Protein AF-A0A3C2BC79-F1 (afdb_monomer)

Structure (mmCIF, N/CA/C/O backbone):
data_AF-A0A3C2BC79-F1
#
_entry.id   AF-A0A3C2BC79-F1
#
loop_
_atom_site.group_PDB
_atom_site.id
_atom_site.type_symbol
_atom_site.label_atom_id
_atom_site.label_alt_id
_atom_site.label_comp_id
_atom_site.label_asym_id
_atom_site.label_entity_id
_atom_site.label_seq_id
_atom_site.pdbx_PDB_ins_code
_atom_site.Cartn_x
_atom_site.Cartn_y
_atom_site.Cartn_z
_atom_site.occupancy
_atom_site.B_iso_or_equiv
_atom_site.auth_seq_id
_atom_site.auth_comp_id
_atom_site.auth_asym_id
_atom_site.auth_atom_id
_atom_site.pdbx_PDB_model_num
ATOM 1 N N . MET A 1 1 ? 6.119 11.128 19.870 1.00 51.50 1 MET A N 1
ATOM 2 C CA . MET A 1 1 ? 4.724 11.458 20.232 1.00 51.50 1 MET A CA 1
ATOM 3 C C . MET A 1 1 ? 4.115 10.117 20.598 1.00 51.50 1 MET A C 1
ATOM 5 O O . MET A 1 1 ? 4.330 9.206 19.825 1.00 51.50 1 MET A O 1
ATOM 9 N N . ASN A 1 2 ? 3.535 9.921 21.784 1.00 56.03 2 ASN A N 1
ATOM 10 C CA . ASN A 1 2 ? 3.109 8.573 22.186 1.00 56.03 2 ASN A CA 1
ATOM 11 C C . ASN A 1 2 ? 1.726 8.294 21.579 1.00 56.03 2 ASN A C 1
ATOM 13 O O . ASN A 1 2 ? 0.712 8.685 22.161 1.00 56.03 2 ASN A O 1
ATOM 17 N N . TYR A 1 3 ? 1.692 7.731 20.373 1.00 71.94 3 TYR A N 1
ATOM 18 C CA . TYR A 1 3 ? 0.446 7.461 19.662 1.00 71.94 3 TYR A CA 1
ATOM 19 C C . TYR A 1 3 ? -0.291 6.282 20.315 1.00 71.94 3 TYR A C 1
ATOM 21 O O . TYR A 1 3 ? 0.260 5.195 20.486 1.00 71.94 3 TYR A O 1
ATOM 29 N N . ASN A 1 4 ? -1.554 6.485 20.694 1.00 88.88 4 ASN A N 1
ATOM 30 C CA . ASN A 1 4 ? -2.431 5.412 21.159 1.00 88.88 4 ASN A CA 1
ATOM 31 C C . ASN A 1 4 ? -3.382 5.030 20.024 1.00 88.88 4 ASN A C 1
ATOM 33 O O . ASN A 1 4 ? -4.198 5.847 19.612 1.00 88.88 4 ASN A O 1
ATOM 37 N N . ILE A 1 5 ? -3.317 3.776 19.573 1.00 93.69 5 ILE A N 1
ATOM 38 C CA . ILE A 1 5 ? -4.159 3.270 18.484 1.00 93.69 5 ILE A CA 1
ATOM 39 C C . ILE A 1 5 ? -5.660 3.446 18.741 1.00 93.69 5 ILE A C 1
ATOM 41 O O . ILE A 1 5 ? -6.402 3.732 17.811 1.00 93.69 5 ILE A O 1
ATOM 45 N N . GLU A 1 6 ? -6.123 3.329 19.992 1.00 93.00 6 GLU A N 1
ATOM 46 C CA . GLU A 1 6 ? -7.531 3.563 20.339 1.00 93.00 6 GLU A CA 1
ATOM 47 C C . GLU A 1 6 ? -7.911 5.038 20.123 1.00 93.00 6 GLU A C 1
ATOM 49 O O . GLU A 1 6 ? -8.991 5.323 19.617 1.00 93.00 6 GLU A O 1
ATOM 54 N N . THR A 1 7 ? -7.011 5.972 20.449 1.00 93.25 7 THR A N 1
ATOM 55 C CA . THR A 1 7 ? -7.210 7.409 20.208 1.00 93.25 7 THR A CA 1
ATOM 56 C C . THR A 1 7 ? -7.198 7.739 18.720 1.00 93.25 7 THR A C 1
ATOM 58 O O . THR A 1 7 ? -8.050 8.504 18.284 1.00 93.25 7 THR A O 1
ATOM 61 N N . ILE A 1 8 ? -6.300 7.132 17.942 1.00 95.12 8 ILE A N 1
ATOM 62 C CA . ILE A 1 8 ? -6.240 7.354 16.490 1.00 95.12 8 ILE A CA 1
ATOM 63 C C . ILE A 1 8 ? -7.537 6.868 15.829 1.00 95.12 8 ILE A C 1
ATOM 65 O O . ILE A 1 8 ? -8.127 7.577 15.024 1.00 95.12 8 ILE A O 1
ATOM 69 N N . TYR A 1 9 ? -8.056 5.701 16.226 1.00 96.25 9 TYR A N 1
ATOM 70 C CA . TYR A 1 9 ? -9.352 5.243 15.720 1.00 96.25 9 TYR A CA 1
ATOM 71 C C . TYR A 1 9 ? -10.516 6.145 16.135 1.00 96.25 9 TYR A C 1
ATOM 73 O O . TYR A 1 9 ? -11.456 6.274 15.364 1.00 96.25 9 TYR A O 1
ATOM 81 N N . LEU A 1 10 ? -10.481 6.761 17.322 1.00 94.62 10 LEU A N 1
ATOM 82 C CA . LEU A 1 10 ? -11.491 7.755 17.701 1.00 94.62 10 LEU A CA 1
ATOM 83 C C . LEU A 1 10 ? -11.405 9.018 16.836 1.00 94.62 10 LEU A C 1
ATOM 85 O O . LEU A 1 10 ? -12.444 9.606 16.559 1.00 94.62 10 LEU A O 1
ATOM 89 N N . HIS A 1 11 ? -10.198 9.421 16.423 1.00 94.56 11 HIS A N 1
ATOM 90 C CA . HIS A 1 11 ? -10.005 10.525 15.484 1.00 94.56 11 HIS A CA 1
ATOM 91 C C . HIS A 1 11 ? -10.570 10.158 14.106 1.00 94.56 11 HIS A C 1
ATOM 93 O O . HIS A 1 11 ? -11.414 10.888 13.595 1.00 94.56 11 HIS A O 1
ATOM 99 N N . LEU A 1 12 ? -10.223 8.976 13.583 1.00 95.44 12 LEU A N 1
ATOM 100 C CA . LEU A 1 12 ? -10.783 8.449 12.335 1.00 95.44 12 LEU A CA 1
ATOM 101 C C . LEU A 1 12 ? -12.320 8.389 12.366 1.00 95.44 12 LEU A C 1
ATOM 103 O O . LEU A 1 12 ? -12.971 8.822 11.430 1.00 95.44 12 LEU A O 1
ATOM 107 N N . ASP A 1 13 ? -12.909 7.900 13.462 1.00 94.56 13 ASP A N 1
ATOM 108 C CA . ASP A 1 13 ? -14.367 7.802 13.622 1.00 94.56 13 ASP A CA 1
ATOM 109 C C . ASP A 1 13 ? -15.052 9.195 13.746 1.00 94.56 13 ASP A C 1
ATOM 111 O O . ASP A 1 13 ? -16.283 9.270 13.771 1.00 94.56 13 ASP A O 1
ATOM 115 N N . SER A 1 14 ? -14.285 10.288 13.883 1.00 93.56 14 SER A N 1
ATOM 116 C CA . SER A 1 14 ? -14.788 11.659 14.088 1.00 93.56 14 SER A CA 1
ATOM 117 C C . SER A 1 14 ? -14.693 12.578 12.871 1.00 93.56 14 SER A C 1
ATOM 119 O O . SER A 1 14 ? -15.248 13.677 12.921 1.00 93.56 14 SER A O 1
ATOM 121 N N . ILE A 1 15 ? -14.005 12.134 11.823 1.00 92.06 15 ILE A N 1
ATOM 122 C CA . ILE A 1 15 ? -13.804 12.876 10.579 1.00 92.06 15 ILE A CA 1
ATOM 123 C C . ILE A 1 15 ? -14.667 12.293 9.458 1.00 92.06 15 ILE A C 1
ATOM 125 O O . ILE A 1 15 ? -15.119 11.146 9.534 1.00 92.06 15 ILE A O 1
ATOM 129 N N . GLU A 1 16 ? -14.906 13.080 8.416 1.00 89.00 16 GLU A N 1
ATOM 130 C CA . GLU A 1 16 ? -15.486 12.558 7.177 1.00 89.00 16 GLU A CA 1
ATOM 131 C C . GLU A 1 16 ? -14.403 11.855 6.333 1.00 89.00 16 GLU A C 1
ATOM 133 O O . GLU A 1 16 ? -13.207 12.095 6.480 1.00 89.00 16 GLU A O 1
ATOM 138 N N . SER A 1 17 ? -14.806 10.956 5.430 1.00 83.56 17 SER A N 1
ATOM 139 C CA . SER A 1 17 ? -13.861 10.132 4.646 1.00 83.56 17 SER A CA 1
ATOM 140 C C . SER A 1 17 ? -12.925 10.964 3.748 1.00 83.56 17 SER A C 1
ATOM 142 O O . SER A 1 17 ? -11.800 10.556 3.469 1.00 83.56 17 SER A O 1
ATOM 144 N N . ASP A 1 18 ? -13.348 12.150 3.300 1.00 87.94 18 ASP A N 1
ATOM 145 C CA . ASP A 1 18 ? -12.509 13.075 2.526 1.00 87.94 18 ASP A CA 1
ATOM 146 C C . ASP A 1 18 ? -11.448 13.806 3.367 1.00 87.94 18 ASP A C 1
ATOM 148 O O . ASP A 1 18 ? -10.491 14.336 2.805 1.00 87.94 18 ASP A O 1
ATOM 152 N N . GLU A 1 19 ? -11.565 13.768 4.694 1.00 90.12 19 GLU A N 1
ATOM 153 C CA . GLU A 1 19 ? -10.589 14.295 5.656 1.00 90.12 19 GLU A CA 1
ATOM 154 C C . GLU A 1 19 ? -9.578 13.216 6.102 1.00 90.12 19 GLU A C 1
ATOM 156 O O . GLU A 1 19 ? -8.692 13.483 6.912 1.00 90.12 19 GLU A O 1
ATOM 161 N N . PHE A 1 20 ? -9.654 11.992 5.556 1.00 92.75 20 PHE A N 1
ATOM 162 C CA . PHE A 1 20 ? -8.751 10.880 5.893 1.00 92.75 20 PHE A CA 1
ATOM 163 C C . PHE A 1 20 ? -7.243 11.216 5.850 1.00 92.75 20 PHE A C 1
ATOM 165 O O . PHE A 1 20 ? -6.534 10.772 6.761 1.00 92.75 20 PHE A O 1
ATOM 172 N N . PRO A 1 21 ? -6.736 12.023 4.890 1.00 89.62 21 PRO A N 1
ATOM 173 C CA . PRO A 1 21 ? -5.326 12.430 4.867 1.00 89.62 21 PRO A CA 1
ATOM 174 C C . PRO A 1 21 ? -4.855 13.230 6.096 1.00 89.62 21 PRO A C 1
ATOM 176 O O . PRO A 1 21 ? -3.671 13.520 6.242 1.00 89.62 21 PRO A O 1
ATOM 179 N N . GLU A 1 22 ? -5.762 13.651 6.985 1.00 85.12 22 GLU A N 1
ATOM 180 C CA . GLU A 1 22 ? -5.395 14.269 8.264 1.00 85.12 22 GLU A CA 1
ATOM 181 C C . GLU A 1 22 ? -5.009 13.229 9.333 1.00 85.12 22 GLU A C 1
ATOM 183 O O . GLU A 1 22 ? -4.317 13.560 10.299 1.00 85.12 22 GLU A O 1
ATOM 188 N N . VAL A 1 23 ? -5.432 11.969 9.164 1.00 92.38 23 VAL A N 1
ATOM 189 C CA . VAL A 1 23 ? -5.317 10.890 10.165 1.00 92.38 23 VAL A CA 1
ATOM 190 C C . VAL A 1 23 ? -4.402 9.753 9.702 1.00 92.38 23 VAL A C 1
ATOM 192 O O . VAL A 1 23 ? -3.826 9.046 10.537 1.00 92.38 23 VAL A O 1
ATOM 195 N N . ASP A 1 24 ? -4.217 9.570 8.395 1.00 92.69 24 ASP A N 1
ATOM 196 C CA . ASP A 1 24 ? -3.342 8.540 7.820 1.00 92.69 24 ASP A CA 1
ATOM 197 C C . ASP A 1 24 ? -1.913 8.568 8.401 1.00 92.69 24 ASP A C 1
ATOM 199 O O . ASP A 1 24 ? -1.365 7.532 8.797 1.00 92.69 24 ASP A O 1
ATOM 203 N N . TYR A 1 25 ? -1.355 9.762 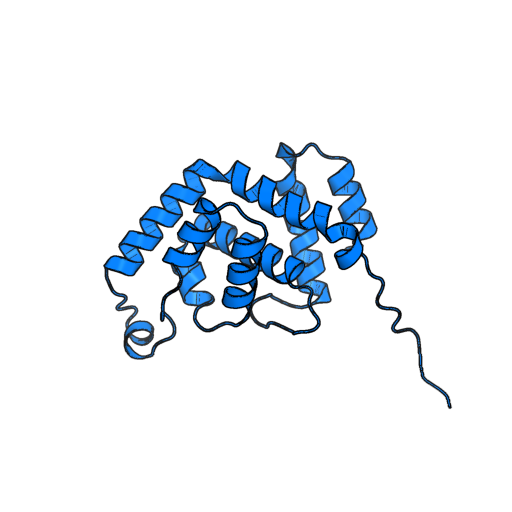8.601 1.00 91.62 25 TYR A N 1
ATOM 204 C CA . TYR A 1 25 ? -0.032 9.993 9.158 1.00 91.62 25 TYR A CA 1
ATOM 205 C C . TYR A 1 25 ? 0.065 9.556 10.621 1.00 91.62 25 TYR A C 1
ATOM 207 O O . TYR A 1 25 ? 1.127 9.103 11.065 1.00 91.62 25 TYR A O 1
ATOM 215 N N . GLU A 1 26 ? -1.021 9.654 11.392 1.00 94.81 26 GLU A N 1
ATOM 216 C CA . GLU A 1 26 ? -1.055 9.156 12.769 1.00 94.81 26 GLU A CA 1
ATOM 217 C C . GLU A 1 26 ? -0.961 7.627 12.795 1.00 94.81 26 GLU A C 1
ATOM 219 O O . GLU A 1 26 ? -0.188 7.069 13.582 1.00 94.81 26 GLU A O 1
ATOM 224 N N . PHE A 1 27 ? -1.685 6.944 11.900 1.00 96.25 27 PHE A N 1
ATOM 225 C CA . PHE A 1 27 ? -1.575 5.494 11.732 1.00 96.25 27 PHE A CA 1
ATOM 226 C C . PHE A 1 27 ? -0.184 5.086 11.258 1.00 96.25 27 PHE A C 1
ATOM 228 O O . PHE A 1 27 ? 0.432 4.211 11.872 1.00 96.25 27 PHE A O 1
ATOM 235 N N . TYR A 1 28 ? 0.339 5.737 10.218 1.00 95.25 28 TYR A N 1
ATOM 236 C CA . TYR A 1 28 ? 1.676 5.462 9.697 1.00 95.25 28 TYR A CA 1
ATOM 237 C C . TYR A 1 28 ? 2.742 5.645 10.783 1.00 95.25 28 TYR A C 1
ATOM 239 O O . TYR A 1 28 ? 3.605 4.781 10.970 1.00 95.25 28 TYR A O 1
ATOM 247 N N . SER A 1 29 ? 2.656 6.734 11.552 1.00 93.56 29 SER A N 1
ATOM 248 C CA . SER A 1 29 ? 3.568 7.010 12.665 1.00 93.56 29 SER A CA 1
ATOM 249 C C . SER A 1 29 ? 3.471 5.945 13.756 1.00 93.56 29 SER A C 1
ATOM 251 O O . SER A 1 29 ? 4.498 5.449 14.218 1.00 93.56 29 SER A O 1
ATOM 253 N N . TYR A 1 30 ? 2.252 5.560 14.146 1.00 94.69 30 TYR A N 1
ATOM 254 C CA . TYR A 1 30 ? 2.030 4.512 15.142 1.00 94.69 30 TYR A CA 1
ATOM 255 C C . TYR A 1 30 ? 2.599 3.162 14.692 1.00 94.69 30 TYR A C 1
ATOM 257 O O . TYR A 1 30 ? 3.279 2.488 15.468 1.00 94.69 30 TYR A O 1
ATOM 265 N N . PHE A 1 31 ? 2.348 2.755 13.446 1.00 94.81 31 PHE A N 1
ATOM 266 C CA . PHE A 1 31 ? 2.867 1.494 12.916 1.00 94.81 31 PHE A CA 1
ATOM 267 C C . PHE A 1 31 ? 4.386 1.512 12.793 1.00 94.81 31 PHE A C 1
ATOM 269 O O . PHE A 1 31 ? 5.025 0.552 13.218 1.00 94.81 31 PHE A O 1
ATOM 276 N N . SER A 1 32 ? 4.962 2.616 12.320 1.00 93.00 32 SER A N 1
ATOM 277 C CA . SER A 1 32 ? 6.414 2.786 12.225 1.00 93.00 32 SER A CA 1
ATOM 278 C C . SER A 1 32 ? 7.094 2.731 13.593 1.00 93.00 32 SER A C 1
ATOM 280 O O . SER A 1 32 ? 8.141 2.105 13.736 1.00 93.00 32 SER A O 1
ATOM 282 N N . GLU A 1 33 ? 6.504 3.341 14.625 1.00 92.12 33 GLU A N 1
ATOM 283 C CA . GLU A 1 33 ? 7.030 3.280 15.995 1.00 92.12 33 GLU A CA 1
ATOM 284 C C . GLU A 1 33 ? 6.918 1.869 16.589 1.00 92.12 33 GLU A C 1
ATOM 286 O O . GLU A 1 33 ? 7.830 1.405 17.275 1.00 92.12 33 GLU A O 1
ATOM 291 N N . LYS A 1 34 ? 5.812 1.170 16.317 1.00 91.25 34 LYS A N 1
ATOM 292 C CA . LYS A 1 34 ? 5.528 -0.144 16.903 1.00 91.25 34 LYS A CA 1
ATOM 293 C C . LYS A 1 34 ? 6.260 -1.298 16.220 1.00 91.25 34 LYS A C 1
ATOM 295 O O . LYS A 1 34 ? 6.665 -2.236 16.903 1.00 91.25 34 LYS A O 1
ATOM 300 N N . TYR A 1 35 ? 6.372 -1.255 14.897 1.00 91.56 35 TYR A N 1
ATOM 301 C CA . TYR A 1 35 ? 6.838 -2.370 14.070 1.00 91.56 35 TYR A CA 1
ATOM 302 C C . TYR A 1 35 ? 8.086 -2.034 13.243 1.00 91.56 35 TYR A C 1
ATOM 304 O O . TYR A 1 35 ? 8.669 -2.928 12.639 1.00 91.56 35 TYR A O 1
ATOM 312 N N . GLY A 1 36 ? 8.525 -0.772 13.231 1.00 91.50 36 GLY A N 1
ATOM 313 C CA . GLY A 1 36 ? 9.562 -0.295 12.318 1.00 91.50 36 GLY A CA 1
ATOM 314 C C . GLY A 1 36 ? 9.021 0.007 10.917 1.00 91.50 36 GLY A C 1
ATOM 315 O O . GLY A 1 36 ? 7.835 -0.153 10.635 1.00 91.50 36 GLY A O 1
ATOM 316 N N . TYR A 1 37 ? 9.904 0.469 10.029 1.00 90.00 37 TYR A N 1
ATOM 317 C CA . TYR A 1 37 ? 9.552 0.753 8.635 1.00 90.00 37 TYR A CA 1
ATOM 318 C C . TYR A 1 37 ? 9.283 -0.532 7.846 1.00 90.00 37 TYR A C 1
ATOM 320 O O . TYR A 1 37 ? 10.008 -1.519 7.995 1.00 90.00 37 TYR A O 1
ATOM 328 N N . ALA A 1 38 ? 8.294 -0.490 6.949 1.00 87.56 38 ALA A N 1
ATOM 329 C CA . ALA A 1 38 ? 7.812 -1.658 6.210 1.00 87.56 38 ALA A CA 1
ATOM 330 C C . ALA A 1 38 ? 8.889 -2.337 5.349 1.00 87.56 38 ALA A C 1
ATOM 332 O O . ALA A 1 38 ? 8.836 -3.544 5.125 1.00 87.56 38 ALA A O 1
ATOM 333 N N . GLU A 1 39 ? 9.908 -1.600 4.910 1.00 85.19 39 GLU A N 1
ATOM 334 C CA . GLU A 1 39 ? 11.063 -2.163 4.209 1.00 85.19 39 GLU A CA 1
ATOM 335 C C . GLU A 1 39 ? 11.816 -3.259 4.974 1.00 85.19 39 GLU A C 1
ATOM 337 O O . GLU A 1 39 ? 12.415 -4.135 4.349 1.00 85.19 39 GLU A O 1
ATOM 342 N N . ASN A 1 40 ? 11.762 -3.232 6.306 1.00 87.31 40 ASN A N 1
ATOM 343 C CA . ASN A 1 40 ? 12.388 -4.205 7.193 1.00 87.31 40 ASN A CA 1
ATOM 344 C C . ASN A 1 40 ? 11.337 -5.209 7.674 1.00 87.31 40 ASN A C 1
ATOM 346 O O . ASN A 1 40 ? 11.160 -5.390 8.875 1.00 87.31 40 ASN A O 1
ATOM 350 N N . TYR A 1 41 ? 10.614 -5.809 6.723 1.00 86.06 41 TYR A N 1
ATOM 351 C CA . TYR A 1 41 ? 9.508 -6.731 6.982 1.00 86.06 41 TYR A CA 1
ATOM 352 C C . TYR A 1 41 ? 9.799 -7.719 8.124 1.00 86.06 41 TYR A C 1
ATOM 354 O O . TYR A 1 41 ? 10.819 -8.411 8.119 1.00 86.06 41 TYR A O 1
ATOM 362 N N . ASP A 1 42 ? 8.836 -7.830 9.038 1.00 87.75 42 ASP A N 1
ATOM 363 C CA . ASP A 1 42 ? 8.792 -8.800 10.128 1.00 87.75 42 ASP A CA 1
ATOM 364 C C . ASP A 1 42 ? 7.504 -9.627 9.986 1.00 87.75 42 ASP A C 1
ATOM 366 O O . ASP A 1 42 ? 6.412 -9.085 9.819 1.00 87.75 42 ASP A O 1
ATOM 370 N N . GLU A 1 43 ? 7.631 -10.953 10.045 1.00 88.12 43 GLU A N 1
ATOM 371 C CA . GLU A 1 43 ? 6.522 -11.906 9.910 1.00 88.12 43 GLU A CA 1
ATOM 372 C C . GLU A 1 43 ? 5.463 -11.807 11.015 1.00 88.12 43 GLU A C 1
ATOM 374 O O . GLU A 1 43 ? 4.350 -12.310 10.854 1.00 88.12 43 GLU A O 1
ATOM 379 N N . ASN A 1 44 ? 5.786 -11.138 12.122 1.00 88.25 44 ASN A N 1
ATOM 380 C CA . ASN A 1 44 ? 4.848 -10.851 13.202 1.00 88.25 44 ASN A CA 1
ATOM 381 C C . ASN A 1 44 ? 3.974 -9.620 12.919 1.00 88.25 44 ASN A C 1
ATOM 383 O O . ASN A 1 44 ? 3.032 -9.354 13.672 1.00 88.25 44 ASN A O 1
ATOM 387 N N . VAL A 1 45 ? 4.265 -8.862 11.857 1.00 92.75 45 VAL A N 1
ATOM 388 C CA . VAL A 1 45 ? 3.456 -7.716 11.433 1.00 92.75 45 VAL A CA 1
ATOM 389 C C . VAL A 1 45 ? 2.289 -8.222 10.581 1.00 92.75 45 VAL A C 1
ATOM 391 O O . VAL A 1 45 ? 2.507 -8.908 9.583 1.00 92.75 45 VAL A O 1
ATOM 394 N N . PRO A 1 46 ? 1.032 -7.894 10.933 1.00 95.19 46 PRO A N 1
ATOM 395 C CA . PRO A 1 46 ? -0.120 -8.249 10.112 1.00 95.19 46 PRO A CA 1
ATOM 396 C C . PRO A 1 46 ? 0.011 -7.760 8.661 1.00 95.19 46 PRO A C 1
ATOM 398 O O . PRO A 1 4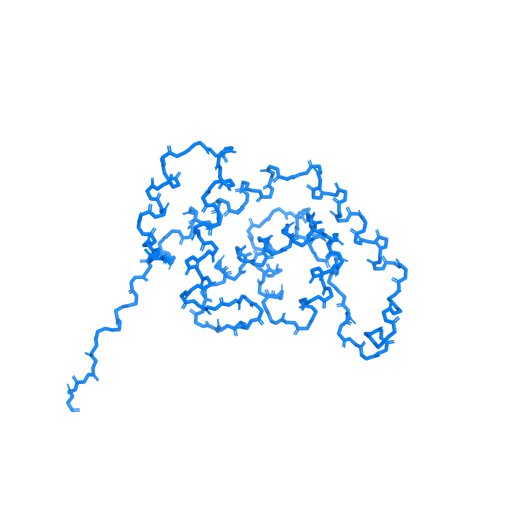6 ? 0.336 -6.595 8.436 1.00 95.19 46 PRO A O 1
ATOM 401 N N . GLU A 1 47 ? -0.346 -8.610 7.686 1.00 95.94 47 GLU A N 1
ATOM 402 C CA . GLU A 1 47 ? -0.273 -8.284 6.245 1.00 95.94 47 GLU A CA 1
ATOM 403 C C . GLU A 1 47 ? -0.974 -6.957 5.904 1.00 95.94 47 GLU A C 1
ATOM 405 O O . GLU A 1 47 ? -0.487 -6.201 5.071 1.00 95.94 47 GLU A O 1
ATOM 410 N N . CYS A 1 48 ? -2.095 -6.649 6.568 1.00 97.31 48 CYS A N 1
ATOM 411 C CA . CYS A 1 48 ? -2.835 -5.403 6.364 1.00 97.31 48 CYS A CA 1
ATOM 412 C C . CYS A 1 48 ? -2.053 -4.153 6.796 1.00 97.31 48 CYS A C 1
ATOM 414 O O . CYS A 1 48 ? -2.186 -3.115 6.157 1.00 97.31 48 CYS A O 1
ATOM 416 N N . ILE A 1 49 ? -1.219 -4.248 7.837 1.00 97.38 49 ILE A N 1
ATOM 417 C CA . ILE A 1 49 ? -0.365 -3.141 8.285 1.00 97.38 49 ILE A CA 1
ATOM 418 C C . ILE A 1 49 ? 0.776 -2.943 7.291 1.00 97.38 49 ILE A C 1
ATOM 420 O O . ILE A 1 49 ? 1.034 -1.815 6.883 1.00 97.38 49 ILE A O 1
ATOM 424 N N . THR A 1 50 ? 1.414 -4.032 6.845 1.00 97.38 50 THR A N 1
ATOM 425 C CA . THR A 1 50 ? 2.433 -3.960 5.789 1.00 97.38 50 THR A CA 1
ATOM 426 C C . THR A 1 50 ? 1.861 -3.340 4.517 1.00 97.38 50 THR A C 1
ATOM 428 O O . THR A 1 50 ? 2.464 -2.419 3.979 1.00 97.38 50 THR A O 1
ATOM 431 N N . ALA A 1 51 ? 0.685 -3.788 4.069 1.00 98.25 51 ALA A N 1
ATOM 432 C CA . ALA A 1 51 ? 0.038 -3.252 2.877 1.00 98.25 51 ALA A CA 1
ATOM 433 C C . ALA A 1 51 ? -0.304 -1.763 3.020 1.00 98.25 51 ALA A C 1
ATOM 435 O O . ALA A 1 51 ? -0.007 -0.996 2.112 1.00 98.25 51 ALA A O 1
ATOM 436 N N . PHE A 1 52 ? -0.864 -1.345 4.162 1.00 98.44 52 PHE A N 1
ATOM 437 C CA . PHE A 1 52 ? -1.138 0.068 4.439 1.00 98.44 52 PHE A CA 1
ATOM 438 C C . PHE A 1 52 ? 0.134 0.919 4.329 1.00 98.44 52 PHE A C 1
ATOM 440 O O . PHE A 1 52 ? 0.176 1.863 3.550 1.00 98.44 52 PHE A O 1
ATOM 447 N N . MET A 1 53 ? 1.200 0.544 5.044 1.00 97.88 53 MET A N 1
ATOM 448 C CA . MET A 1 53 ? 2.447 1.318 5.054 1.00 97.88 53 MET A CA 1
ATOM 449 C C . MET A 1 53 ? 3.124 1.375 3.680 1.00 97.88 53 MET A C 1
ATOM 451 O O . MET A 1 53 ? 3.664 2.409 3.306 1.00 97.88 53 MET A O 1
ATOM 455 N N . ILE A 1 54 ? 3.095 0.279 2.918 1.00 98.12 54 ILE A N 1
ATOM 456 C CA . ILE A 1 54 ? 3.695 0.238 1.580 1.00 98.12 54 ILE A CA 1
ATOM 457 C C . ILE A 1 54 ? 2.903 1.088 0.584 1.00 98.12 54 ILE A C 1
ATOM 459 O O . ILE A 1 54 ? 3.510 1.748 -0.254 1.00 98.12 54 ILE A O 1
ATOM 463 N N . LEU A 1 55 ? 1.571 1.098 0.663 1.00 98.06 55 LEU A N 1
ATOM 464 C CA . LEU A 1 55 ? 0.739 1.940 -0.201 1.00 98.06 55 LEU A CA 1
ATOM 465 C C . LEU A 1 55 ? 0.861 3.430 0.156 1.00 98.06 55 LEU A C 1
ATOM 467 O O . LEU A 1 55 ? 0.900 4.259 -0.752 1.00 98.06 55 LEU A O 1
ATOM 471 N N . GLU A 1 56 ? 1.008 3.761 1.440 1.00 97.12 56 GLU A N 1
ATOM 472 C CA . GLU A 1 56 ? 1.356 5.117 1.894 1.00 97.12 56 GLU A CA 1
ATOM 473 C C . GLU A 1 56 ? 2.710 5.579 1.353 1.00 97.12 56 GLU A C 1
ATOM 475 O O . GLU A 1 56 ? 2.842 6.682 0.819 1.00 97.12 56 GLU A O 1
ATOM 480 N N . ASP A 1 57 ? 3.728 4.718 1.434 1.00 96.50 57 ASP A N 1
ATOM 481 C CA . ASP A 1 57 ? 5.047 5.017 0.879 1.00 96.50 57 ASP A CA 1
ATOM 482 C C . ASP A 1 57 ? 4.998 5.164 -0.643 1.00 96.50 57 ASP A C 1
ATOM 484 O O . ASP A 1 57 ? 5.662 6.040 -1.196 1.00 96.50 57 ASP A O 1
ATOM 488 N N . TRP A 1 58 ? 4.200 4.341 -1.326 1.00 97.50 58 TRP A N 1
ATOM 489 C CA . TRP A 1 58 ? 4.007 4.418 -2.772 1.00 97.50 58 TRP A CA 1
ATOM 490 C C . TRP A 1 58 ? 3.442 5.773 -3.194 1.00 97.50 58 TRP A C 1
ATOM 492 O O . TRP A 1 58 ? 4.035 6.447 -4.042 1.00 97.50 58 TRP A O 1
ATOM 502 N N . TYR A 1 59 ? 2.363 6.211 -2.544 1.00 96.50 59 TYR A N 1
ATOM 503 C CA . TYR A 1 59 ? 1.766 7.524 -2.774 1.00 96.50 59 TYR A CA 1
ATOM 504 C C . TYR A 1 59 ? 2.725 8.666 -2.379 1.00 96.50 59 TYR A C 1
ATOM 506 O O . TYR A 1 59 ? 2.960 9.595 -3.156 1.00 96.50 59 TYR A O 1
ATOM 514 N N . SER A 1 60 ? 3.377 8.572 -1.217 1.00 93.44 60 SER A N 1
ATOM 515 C CA . SER A 1 60 ? 4.326 9.582 -0.728 1.00 93.44 60 SER A CA 1
ATOM 516 C C . SER A 1 60 ? 5.547 9.761 -1.638 1.00 93.44 60 SER A C 1
ATOM 518 O O . SER A 1 60 ? 6.028 10.881 -1.834 1.00 93.44 60 SER A O 1
ATOM 520 N N . CYS A 1 61 ? 6.084 8.671 -2.184 1.00 94.69 61 CYS A N 1
ATOM 521 C CA . CYS A 1 61 ? 7.197 8.702 -3.131 1.00 94.69 61 CYS A CA 1
ATOM 522 C C . CYS A 1 61 ? 6.771 9.275 -4.481 1.00 94.69 61 CYS A C 1
ATOM 524 O O . CYS A 1 61 ? 7.490 10.124 -5.016 1.00 94.69 61 CYS A O 1
ATOM 526 N N . TRP A 1 62 ? 5.599 8.878 -4.990 1.00 95.38 62 TRP A N 1
ATOM 527 C CA . TRP A 1 62 ? 5.009 9.489 -6.182 1.00 95.38 62 TRP A CA 1
ATOM 528 C C . TRP A 1 62 ? 4.957 11.014 -6.046 1.00 95.38 62 TRP A C 1
ATOM 530 O O . TRP A 1 62 ? 5.537 11.720 -6.871 1.00 95.38 62 TRP A O 1
ATOM 540 N N . PHE A 1 63 ? 4.402 11.516 -4.940 1.00 89.69 63 PHE A N 1
ATOM 541 C CA . PHE A 1 63 ? 4.257 12.952 -4.695 1.00 89.69 63 PHE A CA 1
ATOM 542 C C . PHE A 1 63 ? 5.597 13.714 -4.651 1.00 89.69 63 PHE A C 1
ATOM 544 O O . PHE A 1 63 ? 5.668 14.892 -5.002 1.00 89.69 63 PHE A O 1
ATOM 551 N N . ARG A 1 64 ? 6.686 13.067 -4.210 1.00 90.25 64 ARG A N 1
ATOM 552 C CA . ARG A 1 64 ? 8.002 13.711 -4.025 1.00 90.25 64 ARG A CA 1
ATOM 553 C C . ARG A 1 64 ? 8.934 13.595 -5.227 1.00 90.25 64 ARG A C 1
ATOM 555 O O . ARG A 1 64 ? 9.804 14.452 -5.386 1.00 90.25 64 ARG A O 1
ATOM 562 N N . GLY A 1 65 ? 8.817 12.533 -6.021 1.00 87.12 65 GLY A N 1
ATOM 563 C CA . GLY A 1 65 ? 9.814 12.213 -7.047 1.00 87.12 65 GLY A CA 1
ATOM 564 C C . GLY A 1 65 ? 9.369 11.236 -8.133 1.00 87.12 65 GLY A C 1
ATOM 565 O O . GLY A 1 65 ? 10.220 10.798 -8.910 1.00 87.12 65 GLY A O 1
ATOM 566 N N . GLY A 1 66 ? 8.076 10.910 -8.202 1.00 93.50 66 GLY A N 1
ATOM 567 C CA . GLY A 1 66 ? 7.527 9.910 -9.116 1.00 93.50 66 GLY A CA 1
ATOM 568 C C . GLY A 1 66 ? 7.614 8.486 -8.562 1.00 93.50 66 GLY A C 1
ATOM 569 O O . GLY A 1 66 ? 8.491 8.145 -7.757 1.00 93.50 66 GLY A O 1
ATOM 570 N N . SER A 1 67 ? 6.688 7.635 -8.998 1.00 95.31 67 SER A N 1
ATOM 571 C CA . SER A 1 67 ? 6.500 6.269 -8.493 1.00 95.31 67 SER A CA 1
ATOM 572 C C . SER A 1 67 ? 7.698 5.359 -8.763 1.00 95.31 67 SER A C 1
ATOM 574 O O . SER A 1 67 ? 7.953 4.437 -7.991 1.00 95.31 67 SER A O 1
ATOM 576 N N . TRP A 1 68 ? 8.509 5.639 -9.789 1.00 94.38 68 TRP A N 1
ATO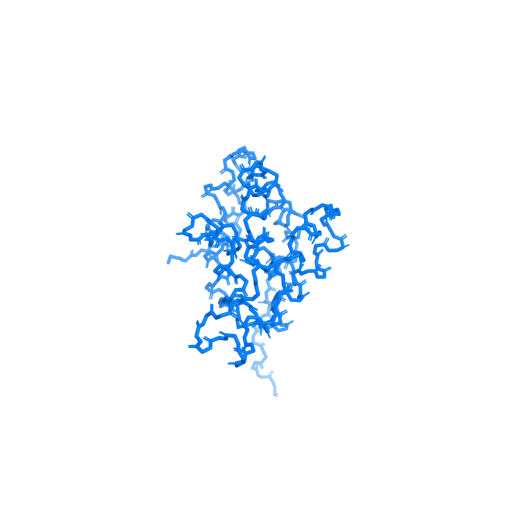M 577 C CA . TRP A 1 68 ? 9.723 4.863 -10.069 1.00 94.38 68 TRP A CA 1
ATOM 578 C C . TRP A 1 68 ? 10.706 4.855 -8.885 1.00 94.38 68 TRP A C 1
ATOM 580 O O . TRP A 1 68 ? 11.360 3.842 -8.645 1.00 94.38 68 TRP A O 1
ATOM 590 N N . THR A 1 69 ? 10.784 5.946 -8.108 1.00 94.06 69 THR A N 1
ATOM 591 C CA . THR A 1 69 ? 11.663 6.029 -6.926 1.00 94.06 69 THR A CA 1
ATOM 592 C C . THR A 1 69 ? 11.223 5.083 -5.812 1.00 94.06 69 THR A C 1
ATOM 594 O O . THR A 1 69 ? 12.061 4.517 -5.110 1.00 94.06 69 THR A O 1
ATOM 597 N N . PHE A 1 70 ? 9.912 4.856 -5.680 1.00 96.81 70 PHE A N 1
ATOM 598 C CA . PHE A 1 70 ? 9.365 3.858 -4.769 1.00 96.81 70 PHE A CA 1
ATOM 599 C C . PHE A 1 70 ? 9.782 2.450 -5.191 1.00 96.81 70 PHE A C 1
ATOM 601 O O . PHE A 1 70 ? 10.321 1.701 -4.375 1.00 96.81 70 PHE A O 1
ATOM 608 N N . TYR A 1 71 ? 9.581 2.096 -6.464 1.00 96.50 71 TYR A N 1
ATOM 609 C CA . TYR A 1 71 ? 9.909 0.756 -6.953 1.00 96.50 71 TYR A CA 1
ATOM 610 C C . TYR A 1 71 ? 11.413 0.484 -6.913 1.00 96.50 71 TYR A C 1
ATOM 612 O O . TYR A 1 71 ? 11.821 -0.609 -6.526 1.00 96.50 71 TYR A O 1
ATOM 620 N N . GLU A 1 72 ? 12.244 1.486 -7.206 1.00 94.44 72 GLU A N 1
ATOM 621 C CA . GLU A 1 72 ? 13.695 1.391 -7.033 1.00 94.44 72 GLU A CA 1
ATOM 622 C C . GLU A 1 72 ? 14.071 1.092 -5.576 1.00 94.44 72 GLU A C 1
ATOM 624 O O . GLU A 1 72 ? 14.891 0.212 -5.302 1.00 94.44 72 GLU A O 1
ATOM 629 N N . TYR A 1 73 ? 13.451 1.803 -4.632 1.00 93.50 73 TYR A N 1
ATOM 630 C CA . TYR A 1 73 ? 13.728 1.646 -3.209 1.00 93.50 73 TYR A CA 1
ATOM 631 C C . TYR A 1 73 ? 13.267 0.295 -2.656 1.00 93.50 73 TYR A C 1
ATOM 633 O O . TYR A 1 73 ? 13.946 -0.287 -1.804 1.00 93.50 73 TYR A O 1
ATOM 641 N N . TYR A 1 74 ? 12.112 -0.195 -3.108 1.00 95.06 74 TYR A N 1
ATOM 642 C CA . TYR A 1 74 ? 11.464 -1.403 -2.598 1.00 95.06 74 TYR A CA 1
ATOM 643 C C . TYR A 1 74 ? 11.783 -2.682 -3.383 1.00 95.06 74 TYR A C 1
ATOM 645 O O . TYR A 1 74 ? 11.401 -3.767 -2.935 1.00 95.06 74 TYR A O 1
ATOM 653 N N . ALA A 1 75 ? 12.510 -2.595 -4.500 1.00 92.94 75 ALA A N 1
ATOM 654 C CA . ALA A 1 75 ? 12.907 -3.761 -5.285 1.00 92.94 75 ALA A CA 1
ATOM 655 C C . ALA A 1 75 ? 13.624 -4.822 -4.432 1.00 92.94 75 ALA A C 1
ATOM 657 O O . ALA A 1 75 ? 14.498 -4.520 -3.616 1.00 92.94 75 ALA A O 1
ATOM 658 N N . GLY A 1 76 ? 13.201 -6.077 -4.602 1.00 88.44 76 GLY A N 1
ATOM 659 C CA . GLY A 1 76 ? 13.717 -7.231 -3.860 1.00 88.44 76 GLY A CA 1
ATOM 660 C C . GLY A 1 76 ? 13.258 -7.328 -2.397 1.00 88.44 76 GLY A C 1
ATOM 661 O O . GLY A 1 76 ? 13.590 -8.305 -1.721 1.00 88.44 76 GLY A O 1
ATOM 662 N N . LYS A 1 77 ? 12.488 -6.361 -1.874 1.00 94.44 77 LYS A N 1
ATOM 663 C CA . LYS A 1 77 ? 12.012 -6.387 -0.482 1.00 94.44 77 LYS A CA 1
ATOM 664 C C . LYS A 1 77 ? 10.729 -7.204 -0.341 1.00 94.44 77 LYS A C 1
ATOM 666 O O . LYS A 1 77 ? 9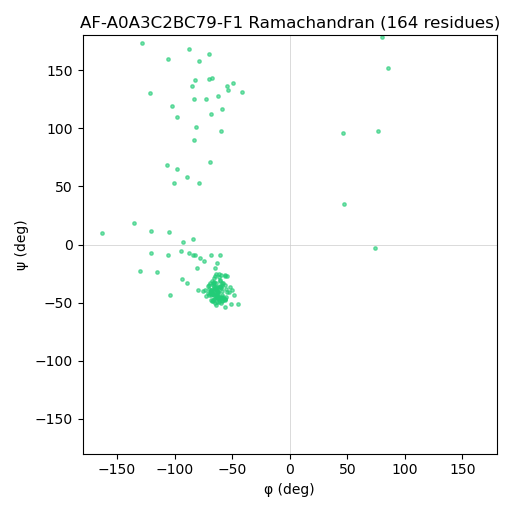.765 -7.033 -1.085 1.00 94.44 77 LYS A O 1
ATOM 671 N N . LYS A 1 78 ? 10.671 -8.031 0.709 1.00 95.44 78 LYS A N 1
ATOM 672 C CA . LYS A 1 78 ? 9.536 -8.929 0.990 1.00 95.44 78 LYS A CA 1
ATOM 673 C C . LYS A 1 78 ? 8.200 -8.196 1.160 1.00 95.44 78 LYS A C 1
ATOM 675 O O . LYS A 1 78 ? 7.160 -8.722 0.772 1.00 95.44 78 LYS A O 1
ATOM 680 N N . ALA A 1 79 ? 8.228 -6.983 1.706 1.00 95.81 79 ALA A N 1
ATOM 681 C CA . ALA A 1 79 ? 7.034 -6.173 1.927 1.00 95.81 79 ALA A CA 1
ATOM 682 C C . ALA A 1 79 ? 6.274 -5.842 0.632 1.00 95.81 79 ALA A C 1
ATOM 684 O O . ALA A 1 79 ? 5.043 -5.782 0.645 1.00 95.81 79 ALA A O 1
ATOM 685 N N . LEU A 1 80 ? 6.986 -5.704 -0.492 1.00 96.44 80 LEU A N 1
ATOM 686 C CA . LEU A 1 80 ? 6.380 -5.455 -1.798 1.00 96.44 80 LEU A CA 1
ATOM 687 C C . LEU A 1 80 ? 5.562 -6.670 -2.266 1.00 96.44 80 LEU A C 1
ATOM 689 O O . LEU A 1 80 ? 4.419 -6.527 -2.696 1.00 96.44 80 LEU A O 1
ATOM 693 N N . GLU A 1 81 ? 6.095 -7.883 -2.082 1.00 96.44 81 GLU A N 1
ATOM 694 C CA . GLU A 1 81 ? 5.388 -9.134 -2.396 1.00 96.44 81 GLU A CA 1
ATOM 695 C C . GLU A 1 81 ? 4.152 -9.347 -1.510 1.00 96.44 81 GLU A C 1
ATOM 697 O O . GLU A 1 81 ? 3.104 -9.784 -1.991 1.00 96.44 81 GLU A O 1
ATOM 702 N N . ILE A 1 82 ? 4.267 -9.060 -0.208 1.00 97.00 82 ILE A N 1
ATOM 703 C CA . ILE A 1 82 ? 3.144 -9.158 0.736 1.00 97.00 82 ILE A CA 1
ATOM 704 C C . ILE A 1 82 ? 2.035 -8.187 0.334 1.00 97.00 82 ILE A C 1
ATOM 706 O O . ILE A 1 82 ? 0.875 -8.590 0.255 1.00 97.00 82 ILE A O 1
ATOM 710 N N . THR A 1 83 ? 2.396 -6.949 0.000 1.00 98.31 83 THR A N 1
ATOM 711 C CA . THR A 1 83 ? 1.442 -5.923 -0.433 1.00 98.31 83 THR A CA 1
ATOM 712 C C . THR A 1 83 ? 0.757 -6.313 -1.736 1.00 98.31 83 THR A C 1
ATOM 714 O O . THR A 1 83 ? -0.467 -6.288 -1.801 1.00 98.31 83 THR A O 1
ATOM 717 N N . LEU A 1 84 ? 1.497 -6.790 -2.740 1.00 98.38 84 LEU A N 1
ATOM 718 C CA . LEU A 1 84 ? 0.904 -7.264 -3.994 1.00 98.38 84 LEU A CA 1
ATOM 719 C C . LEU A 1 84 ? -0.090 -8.415 -3.764 1.00 98.38 84 LEU A C 1
ATOM 721 O O . LEU A 1 84 ? -1.186 -8.435 -4.325 1.00 98.38 84 LEU A O 1
ATOM 725 N N . ASN A 1 85 ? 0.260 -9.376 -2.908 1.00 98.19 85 ASN A N 1
ATOM 726 C CA . ASN A 1 85 ? -0.644 -10.473 -2.562 1.00 98.19 85 ASN A CA 1
ATOM 727 C C . ASN A 1 85 ? -1.864 -10.002 -1.765 1.00 98.19 85 ASN A C 1
ATOM 729 O O . ASN A 1 85 ? -2.934 -10.597 -1.896 1.00 98.19 85 ASN A O 1
ATOM 733 N N . PHE A 1 86 ? -1.722 -8.957 -0.951 1.00 98.44 86 PHE A N 1
ATOM 734 C CA . PHE A 1 86 ? -2.838 -8.315 -0.270 1.00 98.44 86 PHE A CA 1
ATOM 735 C C . PHE A 1 86 ? -3.774 -7.626 -1.277 1.00 98.44 86 PHE A C 1
ATOM 737 O O . PHE A 1 86 ? -4.977 -7.888 -1.257 1.00 98.44 86 PHE A O 1
ATOM 744 N N . LEU A 1 87 ? -3.236 -6.839 -2.216 1.00 98.56 87 LEU A N 1
ATOM 745 C CA . LEU A 1 87 ? -4.010 -6.181 -3.278 1.00 98.56 87 LEU A CA 1
ATOM 746 C C . LEU A 1 87 ? -4.810 -7.197 -4.098 1.00 98.56 87 LEU A C 1
ATOM 748 O O . LEU A 1 87 ? -6.023 -7.066 -4.217 1.00 98.56 87 LEU A O 1
ATOM 752 N N . ARG A 1 88 ? -4.187 -8.302 -4.522 1.00 98.38 88 ARG A N 1
ATOM 753 C CA . ARG A 1 88 ? -4.870 -9.386 -5.257 1.00 98.38 88 ARG A CA 1
ATOM 754 C C . ARG A 1 88 ? -6.075 -9.988 -4.528 1.00 98.38 88 ARG A C 1
ATOM 756 O O . ARG A 1 88 ? -6.949 -10.560 -5.177 1.00 98.38 88 ARG A O 1
ATOM 763 N N . LYS A 1 89 ? -6.106 -9.932 -3.193 1.00 97.62 89 LYS A N 1
ATOM 764 C CA . 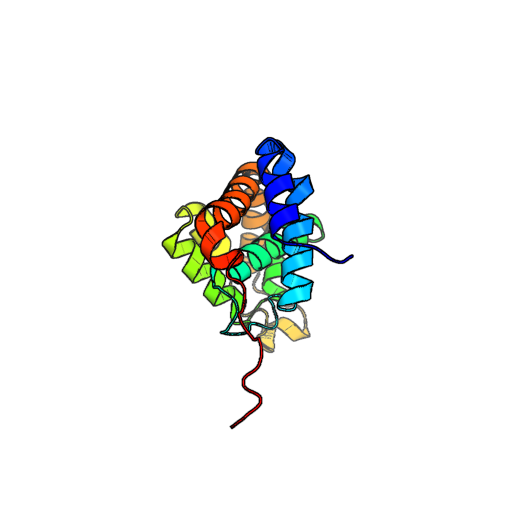LYS A 1 89 ? -7.206 -10.464 -2.372 1.00 97.62 89 LYS A CA 1
ATOM 765 C C . LYS A 1 89 ? -8.304 -9.427 -2.124 1.00 97.62 89 LYS A C 1
ATOM 767 O O . LYS A 1 89 ? -9.459 -9.821 -1.968 1.00 97.62 89 LYS A O 1
ATOM 772 N N . PHE A 1 90 ? -7.946 -8.146 -2.016 1.00 97.56 90 PHE A N 1
ATOM 773 C CA . PHE A 1 90 ? -8.808 -7.134 -1.395 1.00 97.56 90 PHE A CA 1
ATOM 774 C C . PHE A 1 90 ? -9.013 -5.855 -2.213 1.00 97.56 90 PHE A C 1
ATOM 776 O O . PHE A 1 90 ? -10.014 -5.176 -1.989 1.00 97.56 90 PHE A O 1
ATOM 783 N N . ALA A 1 91 ? -8.106 -5.522 -3.131 1.00 97.00 91 ALA A N 1
ATOM 784 C CA . ALA A 1 91 ? -8.233 -4.375 -4.025 1.00 97.00 91 ALA A CA 1
ATOM 785 C C . ALA A 1 91 ? -9.006 -4.744 -5.296 1.00 97.00 91 ALA A C 1
ATOM 787 O O . ALA A 1 91 ? -9.252 -5.919 -5.591 1.00 97.00 91 ALA A O 1
ATOM 788 N N . ASP A 1 92 ? -9.386 -3.730 -6.070 1.00 96.19 92 ASP A N 1
ATOM 789 C CA . ASP A 1 92 ? -9.839 -3.971 -7.431 1.00 96.19 92 ASP A CA 1
ATOM 790 C C . ASP A 1 92 ? -8.673 -4.398 -8.341 1.00 96.19 92 ASP A C 1
ATOM 792 O O . ASP A 1 92 ? -7.482 -4.282 -8.017 1.00 96.19 92 ASP A O 1
ATOM 796 N N . LYS A 1 93 ? -9.039 -4.949 -9.501 1.00 96.94 93 LYS A N 1
ATOM 797 C CA . LYS A 1 93 ? -8.066 -5.463 -10.462 1.00 96.94 93 LYS A CA 1
ATOM 798 C C . LYS A 1 93 ? -7.168 -4.351 -11.007 1.00 96.94 93 LYS A C 1
ATOM 800 O O . LYS A 1 93 ? -5.993 -4.602 -11.227 1.00 96.94 93 LYS A O 1
ATOM 805 N N . GLU A 1 94 ? -7.703 -3.155 -11.226 1.00 97.56 94 GLU A N 1
ATOM 806 C CA . GLU A 1 94 ? -6.964 -2.056 -11.845 1.00 97.56 94 GLU A CA 1
ATOM 807 C C . GLU A 1 94 ? -5.861 -1.543 -10.914 1.00 97.56 94 GLU A C 1
ATOM 809 O O . GLU A 1 94 ? -4.709 -1.468 -11.333 1.00 97.56 94 GLU A O 1
ATOM 814 N N . MET A 1 95 ? -6.177 -1.300 -9.638 1.00 97.56 95 MET A N 1
ATOM 815 C CA . MET A 1 95 ? -5.199 -0.932 -8.610 1.00 97.56 95 MET A CA 1
ATOM 816 C C . MET A 1 95 ? -4.137 -2.023 -8.419 1.00 97.56 95 MET A C 1
ATOM 818 O O . MET A 1 95 ? -2.964 -1.733 -8.197 1.00 97.56 95 MET A O 1
ATOM 822 N N . THR A 1 96 ? -4.531 -3.292 -8.523 1.00 98.31 96 THR A N 1
ATOM 823 C CA . THR A 1 96 ? -3.577 -4.405 -8.453 1.00 98.31 96 THR A CA 1
ATOM 824 C C . THR A 1 96 ? -2.644 -4.414 -9.664 1.00 98.31 96 THR A C 1
ATOM 826 O O . THR A 1 96 ? -1.432 -4.515 -9.493 1.00 98.31 96 THR A O 1
ATOM 829 N N . ASP A 1 97 ? -3.194 -4.293 -10.874 1.00 98.44 97 ASP A N 1
ATOM 830 C CA . ASP A 1 97 ? -2.426 -4.330 -12.119 1.00 98.44 97 ASP A CA 1
ATOM 831 C C . ASP A 1 97 ? -1.443 -3.150 -12.205 1.00 98.44 97 ASP A C 1
ATOM 833 O O . ASP A 1 97 ? -0.290 -3.353 -12.579 1.00 98.44 97 ASP A O 1
ATOM 837 N N . ILE A 1 98 ? -1.877 -1.936 -11.841 1.00 98.19 98 ILE A N 1
ATOM 838 C CA . ILE A 1 98 ? -1.043 -0.726 -11.915 1.00 98.19 98 ILE A CA 1
ATOM 839 C C . ILE A 1 98 ? 0.076 -0.732 -10.868 1.00 98.19 98 ILE A C 1
ATOM 841 O O . ILE A 1 98 ? 1.184 -0.265 -11.123 1.00 98.19 98 ILE A O 1
ATOM 845 N N . PHE A 1 99 ? -0.187 -1.295 -9.686 1.00 98.31 99 PHE A N 1
ATOM 846 C CA . PHE A 1 99 ? 0.848 -1.484 -8.678 1.00 98.31 99 PHE A CA 1
ATOM 847 C C . PHE A 1 99 ? 1.849 -2.558 -9.123 1.00 98.31 99 PHE A C 1
ATOM 849 O O . PHE A 1 99 ? 3.057 -2.402 -8.970 1.00 98.31 99 PHE A O 1
ATOM 856 N N . GLU A 1 100 ? 1.362 -3.656 -9.709 1.00 98.19 100 GLU A N 1
ATOM 857 C CA . GLU A 1 100 ? 2.212 -4.741 -10.203 1.00 98.19 100 GLU A CA 1
ATOM 858 C C . GLU A 1 100 ? 3.099 -4.303 -11.376 1.00 98.19 100 GLU A C 1
ATOM 860 O O . GLU A 1 100 ? 4.251 -4.729 -11.446 1.00 98.19 100 GLU A O 1
ATOM 865 N N . SER A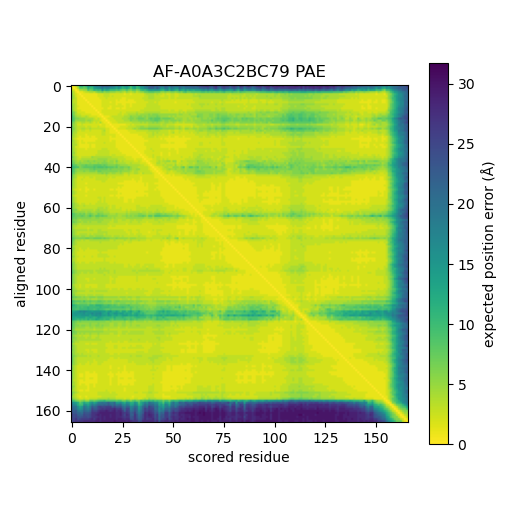 1 101 ? 2.612 -3.431 -12.266 1.00 97.94 101 SER A N 1
ATOM 866 C CA . SER A 1 101 ? 3.350 -3.029 -13.472 1.00 97.94 101 SER A CA 1
ATOM 867 C C . SER A 1 101 ? 4.643 -2.265 -13.194 1.00 97.94 101 SER A C 1
ATOM 869 O O . SER A 1 101 ? 5.505 -2.220 -14.061 1.00 97.94 101 SER A O 1
ATOM 871 N N . GLY A 1 102 ? 4.803 -1.670 -12.010 1.00 97.06 102 GLY A N 1
ATOM 872 C CA . GLY A 1 102 ? 6.054 -1.010 -11.628 1.00 97.06 102 GLY A CA 1
ATOM 873 C C . GLY A 1 102 ? 7.074 -1.941 -10.971 1.00 97.06 102 GLY A C 1
ATOM 874 O O . GLY A 1 102 ? 8.206 -1.532 -10.718 1.00 97.06 102 GLY A O 1
ATOM 875 N N . ILE A 1 103 ? 6.710 -3.190 -10.666 1.00 97.00 103 ILE A N 1
ATOM 876 C CA . ILE A 1 103 ? 7.586 -4.118 -9.947 1.00 97.00 103 ILE A CA 1
ATOM 877 C C . ILE A 1 103 ? 8.584 -4.748 -10.919 1.00 97.00 103 ILE A C 1
ATOM 879 O O . ILE A 1 103 ? 8.287 -5.724 -11.605 1.00 97.00 103 ILE A O 1
ATOM 883 N N . HIS A 1 104 ? 9.810 -4.226 -10.898 1.00 96.06 104 HIS A N 1
ATOM 884 C CA . HIS A 1 104 ? 10.927 -4.715 -11.708 1.00 96.06 104 HIS A CA 1
ATOM 885 C C . HIS A 1 104 ? 12.187 -4.989 -10.882 1.00 96.06 104 HIS A C 1
ATOM 887 O O . HIS A 1 104 ? 12.275 -4.669 -9.697 1.00 96.06 104 HIS A O 1
ATOM 893 N N . GLU A 1 105 ? 13.208 -5.560 -11.525 1.00 93.19 105 GLU A N 1
ATOM 894 C CA . GLU A 1 105 ? 14.507 -5.872 -10.913 1.00 93.19 105 GLU A CA 1
ATOM 895 C C . GLU A 1 105 ? 15.424 -4.632 -10.793 1.00 93.19 105 GLU A C 1
ATOM 897 O O . GLU A 1 105 ? 16.564 -4.639 -11.268 1.00 93.19 105 GLU A O 1
ATOM 902 N N . TYR A 1 106 ? 14.951 -3.538 -10.186 1.00 91.19 106 TYR A N 1
ATOM 903 C CA . TYR A 1 106 ? 15.761 -2.319 -9.994 1.00 91.19 106 TYR A CA 1
ATOM 904 C C . TYR A 1 106 ? 17.007 -2.559 -9.124 1.00 91.19 106 TYR A C 1
ATOM 906 O O . TYR A 1 106 ? 18.014 -1.862 -9.259 1.00 91.19 106 TYR A O 1
ATOM 914 N N . ASP A 1 107 ? 16.978 -3.568 -8.251 1.00 89.75 107 ASP A N 1
ATOM 915 C CA . ASP A 1 107 ? 18.093 -3.950 -7.383 1.00 89.75 107 ASP A CA 1
ATOM 916 C C . ASP A 1 107 ? 19.192 -4.754 -8.104 1.00 89.75 107 ASP A C 1
ATOM 918 O O . ASP A 1 107 ? 20.299 -4.909 -7.572 1.00 89.75 107 ASP A O 1
ATOM 922 N N . ASN A 1 108 ? 18.933 -5.213 -9.332 1.00 90.12 108 ASN A N 1
ATOM 923 C CA . ASN A 1 108 ? 19.888 -5.954 -10.141 1.00 90.12 108 ASN A CA 1
ATOM 924 C C . ASN A 1 108 ? 21.121 -5.089 -10.452 1.00 90.12 108 ASN A C 1
ATOM 926 O O . ASN A 1 108 ? 21.028 -3.978 -10.984 1.00 90.12 108 ASN A O 1
ATOM 930 N N . LEU A 1 109 ? 22.312 -5.634 -10.172 1.00 87.56 109 LEU A N 1
ATOM 931 C CA . LEU A 1 109 ? 23.598 -4.950 -10.360 1.00 87.56 109 LEU A CA 1
ATOM 932 C C . LEU A 1 109 ? 23.808 -4.420 -11.785 1.00 87.56 109 LEU A C 1
ATOM 934 O O . LEU A 1 109 ? 24.539 -3.445 -11.962 1.00 87.56 109 LEU A O 1
ATOM 938 N N . LYS A 1 110 ? 23.177 -5.047 -12.788 1.00 88.50 110 LYS A N 1
ATOM 939 C CA . LYS A 1 110 ? 23.208 -4.600 -14.186 1.00 88.50 110 LYS A CA 1
ATOM 940 C C . LYS A 1 110 ? 22.639 -3.188 -14.358 1.00 88.50 110 LYS A C 1
ATOM 942 O O . LYS A 1 110 ? 23.143 -2.450 -15.199 1.00 88.50 110 LYS A O 1
ATOM 947 N N . TYR A 1 111 ? 21.605 -2.837 -13.598 1.00 86.12 111 TYR A N 1
ATOM 948 C CA . TYR A 1 111 ? 20.875 -1.579 -13.753 1.00 86.12 111 TYR A CA 1
ATOM 949 C C . TYR A 1 111 ? 21.243 -0.569 -12.665 1.00 86.12 111 TYR A C 1
ATOM 951 O O . TYR A 1 111 ? 21.534 0.584 -12.977 1.00 86.12 111 TYR A O 1
ATOM 959 N N . LYS A 1 112 ? 21.340 -1.022 -11.408 1.00 80.88 112 LYS A N 1
ATOM 960 C CA . LYS A 1 112 ? 21.521 -0.172 -10.221 1.00 80.88 112 LYS A CA 1
ATOM 961 C C . LYS A 1 112 ? 22.781 0.697 -10.237 1.00 80.88 112 LYS A C 1
ATOM 963 O O . LYS A 1 112 ? 22.776 1.798 -9.702 1.00 80.88 112 LYS A O 1
ATOM 968 N N . LYS A 1 113 ? 23.887 0.198 -10.802 1.00 80.50 113 LYS A N 1
ATOM 969 C CA . LYS A 1 113 ? 25.190 0.885 -10.726 1.00 80.50 113 LYS A CA 1
ATOM 970 C C . LYS A 1 113 ? 25.204 2.217 -11.481 1.00 80.50 113 LYS A C 1
ATOM 972 O O . LYS A 1 113 ? 25.820 3.166 -11.008 1.00 80.50 113 LYS A O 1
ATOM 977 N N . ASP A 1 114 ? 24.533 2.254 -12.627 1.00 86.00 114 ASP A N 1
ATOM 978 C CA . ASP A 1 114 ? 24.536 3.394 -13.547 1.00 86.00 114 ASP A CA 1
ATOM 979 C C . ASP A 1 114 ? 23.114 3.950 -13.772 1.00 86.00 114 ASP A C 1
ATOM 981 O O . ASP A 1 114 ? 22.903 4.725 -14.703 1.00 86.00 114 ASP A O 1
ATOM 985 N N . SER A 1 115 ? 22.135 3.516 -12.962 1.00 83.12 115 SER A N 1
ATOM 986 C CA . SER A 1 115 ? 20.697 3.809 -13.112 1.00 83.12 115 SER A CA 1
ATOM 987 C C . SER A 1 115 ? 20.188 3.610 -14.549 1.00 83.12 115 SER A C 1
ATOM 989 O O . SER A 1 115 ? 19.339 4.348 -15.043 1.00 83.12 115 SER A O 1
ATOM 991 N N . ASN A 1 116 ? 20.737 2.612 -15.248 1.00 89.62 116 ASN A N 1
ATOM 992 C CA . ASN A 1 116 ? 20.469 2.354 -16.662 1.00 89.62 116 ASN A CA 1
ATOM 993 C C . ASN A 1 116 ? 19.262 1.423 -16.822 1.00 89.62 116 ASN A C 1
ATOM 995 O O . ASN A 1 116 ? 19.380 0.310 -17.345 1.00 89.62 116 ASN A O 1
ATOM 999 N N . TYR A 1 117 ? 18.124 1.850 -16.280 1.00 92.38 117 TYR A N 1
ATOM 1000 C CA . TYR A 1 117 ? 16.882 1.089 -16.327 1.00 92.38 117 TYR A CA 1
ATOM 1001 C C . TYR A 1 117 ? 16.355 0.994 -17.767 1.00 92.38 117 TYR A C 1
ATOM 1003 O O . TYR A 1 117 ? 16.505 1.949 -18.537 1.00 92.38 117 TYR A O 1
ATOM 1011 N N . PRO A 1 118 ? 15.756 -0.147 -18.162 1.00 94.94 118 PRO A N 1
ATOM 1012 C CA . PRO A 1 118 ? 15.014 -0.250 -19.412 1.00 94.94 118 PRO A CA 1
ATOM 1013 C C . PRO A 1 118 ? 14.017 0.898 -19.555 1.00 94.94 118 PRO A C 1
ATOM 1015 O O . PRO A 1 118 ? 13.354 1.279 -18.590 1.00 94.94 118 PRO A O 1
ATOM 1018 N N . LYS A 1 119 ? 13.911 1.444 -20.769 1.00 94.19 119 LYS A N 1
ATOM 1019 C CA . LYS A 1 119 ? 13.010 2.567 -21.036 1.00 94.19 119 LYS A CA 1
ATOM 1020 C C . LYS A 1 119 ? 11.566 2.186 -20.712 1.00 94.19 119 LYS A C 1
ATOM 1022 O O . LYS A 1 119 ? 10.839 3.000 -20.162 1.00 94.19 119 LYS A O 1
ATOM 1027 N N . GLU A 1 120 ? 11.191 0.945 -20.999 1.00 96.44 120 GLU A N 1
ATOM 1028 C CA . GLU A 1 120 ? 9.857 0.418 -20.736 1.00 96.44 120 GLU A CA 1
ATOM 1029 C C . GLU A 1 120 ? 9.456 0.576 -19.261 1.00 96.44 120 GLU A C 1
ATOM 1031 O O . GLU A 1 120 ? 8.329 0.964 -18.990 1.00 96.44 120 GLU A O 1
ATOM 1036 N N . TRP A 1 121 ? 10.386 0.388 -18.316 1.00 96.12 121 TRP A N 1
ATOM 1037 C CA . TRP A 1 121 ? 10.104 0.532 -16.880 1.00 96.12 121 TRP A CA 1
ATOM 1038 C C . TRP A 1 121 ? 9.842 1.987 -16.481 1.00 96.12 121 TRP A C 1
ATOM 1040 O O . TRP A 1 121 ? 9.061 2.261 -15.574 1.00 96.12 121 TRP A O 1
ATOM 1050 N N . LEU A 1 122 ? 10.510 2.932 -17.148 1.00 93.62 122 LEU A N 1
ATOM 1051 C CA . LEU A 1 122 ? 10.291 4.361 -16.927 1.00 93.62 122 LEU A CA 1
ATOM 1052 C C . LEU A 1 122 ? 8.978 4.820 -17.572 1.00 93.62 122 LEU A C 1
ATOM 1054 O O . LEU A 1 122 ? 8.239 5.580 -16.954 1.00 93.62 122 LEU A O 1
ATOM 1058 N N . ASP A 1 123 ? 8.669 4.319 -18.772 1.00 96.12 123 ASP A N 1
ATOM 1059 C CA . ASP A 1 123 ? 7.402 4.581 -19.465 1.00 96.12 123 ASP A CA 1
ATOM 1060 C C . ASP A 1 123 ? 6.208 4.009 -18.659 1.00 96.12 123 ASP A C 1
ATOM 1062 O O . ASP A 1 123 ? 5.143 4.620 -18.597 1.00 96.12 123 ASP A O 1
ATOM 1066 N N . GLU A 1 124 ? 6.372 2.850 -18.011 1.00 97.81 124 GLU A N 1
ATOM 1067 C CA . GLU A 1 124 ? 5.382 2.272 -17.089 1.00 97.81 124 GLU A CA 1
ATOM 1068 C C . GLU A 1 124 ? 5.239 3.104 -15.812 1.00 97.81 124 GLU A C 1
ATOM 1070 O O . GLU A 1 124 ? 4.118 3.383 -15.395 1.00 97.81 124 GLU A O 1
ATOM 1075 N N . ALA A 1 125 ? 6.341 3.563 -15.214 1.00 96.31 125 ALA A N 1
ATOM 1076 C CA . ALA A 1 125 ? 6.273 4.441 -14.049 1.00 96.31 125 ALA A CA 1
ATOM 1077 C C . ALA A 1 125 ? 5.561 5.771 -14.349 1.00 96.31 125 ALA A C 1
ATOM 1079 O O . ALA A 1 125 ? 4.784 6.240 -13.525 1.00 96.31 125 ALA A O 1
ATOM 1080 N N . GLU A 1 126 ? 5.743 6.345 -15.540 1.00 96.56 126 GLU A N 1
ATOM 1081 C CA . GLU A 1 126 ? 4.988 7.530 -15.971 1.00 96.56 126 GLU A CA 1
ATOM 1082 C C . GLU A 1 126 ? 3.479 7.239 -16.069 1.00 96.56 126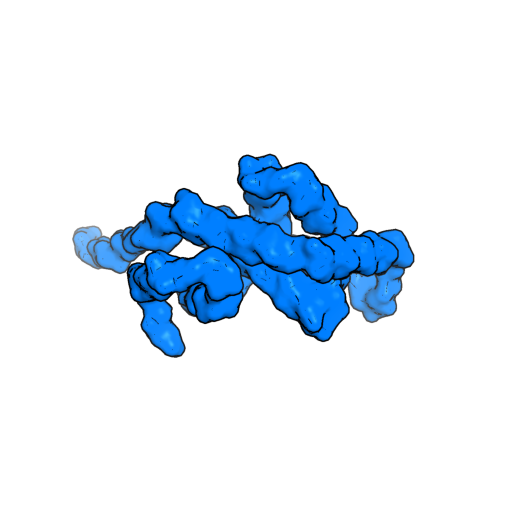 GLU A C 1
ATOM 1084 O O . GLU A 1 126 ? 2.653 8.048 -15.648 1.00 96.56 126 GLU A O 1
ATOM 1089 N N . GLN A 1 127 ? 3.095 6.059 -16.568 1.00 97.81 127 GLN A N 1
ATOM 1090 C CA . GLN A 1 127 ? 1.686 5.643 -16.596 1.00 97.81 127 GLN A CA 1
ATOM 1091 C C . GLN A 1 127 ? 1.112 5.471 -15.188 1.00 97.81 127 GLN A C 1
ATOM 1093 O O . GLN A 1 127 ? -0.036 5.849 -14.949 1.00 97.81 127 GLN A O 1
ATOM 1098 N N . ILE A 1 128 ? 1.906 4.936 -14.260 1.00 98.38 128 ILE A N 1
ATOM 1099 C CA . ILE A 1 128 ? 1.540 4.823 -12.847 1.00 98.38 128 ILE A CA 1
ATOM 1100 C C . ILE A 1 128 ? 1.357 6.214 -12.236 1.00 98.38 128 ILE A C 1
ATOM 1102 O O . ILE A 1 128 ? 0.358 6.448 -11.562 1.00 98.38 128 ILE A O 1
ATOM 1106 N N . ASP A 1 129 ? 2.262 7.153 -12.516 1.00 98.00 129 ASP A N 1
ATOM 1107 C CA . ASP A 1 129 ? 2.184 8.521 -11.998 1.00 98.00 129 ASP A CA 1
ATOM 1108 C C . ASP A 1 129 ? 0.891 9.217 -12.445 1.00 98.00 129 ASP A C 1
ATOM 1110 O O . ASP A 1 129 ? 0.192 9.810 -11.622 1.00 98.00 129 ASP A O 1
ATOM 1114 N N . ILE A 1 130 ? 0.538 9.086 -13.728 1.00 97.88 130 ILE A N 1
ATOM 1115 C CA . ILE A 1 130 ? -0.719 9.604 -14.291 1.00 97.88 130 ILE A CA 1
ATOM 1116 C C . ILE A 1 130 ? -1.927 8.918 -13.646 1.00 97.88 130 ILE A C 1
ATOM 1118 O O . ILE A 1 130 ? -2.953 9.554 -13.393 1.00 97.88 130 ILE A O 1
ATOM 1122 N N . TRP A 1 131 ? -1.847 7.610 -13.404 1.00 98.19 131 TRP A N 1
ATOM 1123 C CA . TRP A 1 131 ? -2.937 6.868 -12.781 1.00 98.19 131 TRP A CA 1
ATOM 1124 C C . TRP A 1 131 ? -3.188 7.336 -11.345 1.00 98.19 131 TRP A C 1
ATOM 1126 O O . TRP A 1 131 ? -4.340 7.599 -10.998 1.00 98.19 131 TRP A O 1
ATOM 1136 N N . ILE A 1 132 ? -2.127 7.507 -10.546 1.00 97.50 132 ILE A N 1
ATOM 1137 C CA . ILE A 1 132 ? -2.214 8.003 -9.164 1.00 97.50 132 ILE A CA 1
ATOM 1138 C C . ILE A 1 132 ? -2.809 9.414 -9.144 1.00 97.50 132 ILE A C 1
ATOM 1140 O O . ILE A 1 132 ? -3.762 9.651 -8.404 1.00 97.50 132 ILE A O 1
ATOM 1144 N N . GLU A 1 133 ? -2.323 10.320 -10.002 1.00 96.56 133 GLU A N 1
ATOM 1145 C CA . GLU A 1 133 ? -2.813 11.706 -10.082 1.00 96.56 133 GLU A CA 1
ATOM 1146 C C . GLU A 1 133 ? -4.334 11.775 -10.289 1.00 96.56 133 GLU A C 1
ATOM 1148 O O . GLU A 1 133 ? -5.028 12.578 -9.670 1.00 96.56 133 GLU A O 1
ATOM 1153 N N . ASN A 1 134 ? -4.877 10.896 -11.135 1.00 97.31 134 ASN A N 1
ATOM 1154 C CA . ASN A 1 134 ? -6.302 10.888 -11.461 1.00 97.31 134 ASN A CA 1
ATOM 1155 C C . ASN A 1 134 ? -7.173 10.130 -10.445 1.00 97.31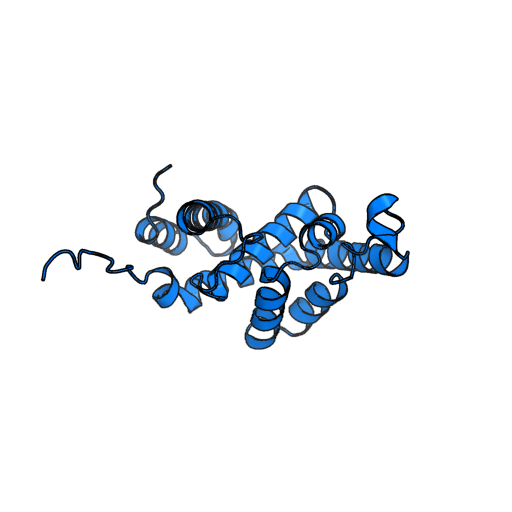 134 ASN A C 1
ATOM 1157 O O . ASN A 1 134 ? -8.401 10.173 -10.556 1.00 97.31 134 ASN A O 1
ATOM 1161 N N . ARG A 1 135 ? -6.573 9.407 -9.490 1.00 96.19 135 ARG A N 1
ATOM 1162 C CA . ARG A 1 135 ? -7.276 8.475 -8.587 1.00 96.19 135 ARG A CA 1
ATOM 1163 C C . ARG A 1 135 ? -6.863 8.590 -7.124 1.00 96.19 135 ARG A C 1
ATOM 1165 O O . ARG A 1 135 ? -7.174 7.711 -6.326 1.00 96.19 135 ARG A O 1
ATOM 1172 N N . GLU A 1 136 ? -6.249 9.699 -6.742 1.00 94.12 136 GLU A N 1
ATOM 1173 C CA . GLU A 1 136 ? -5.850 10.006 -5.366 1.00 94.12 136 GLU A CA 1
ATOM 1174 C C . GLU A 1 136 ? -6.947 9.689 -4.332 1.00 94.12 136 GLU A C 1
ATOM 1176 O O . GLU A 1 136 ? -6.726 8.929 -3.390 1.00 94.12 136 GLU A O 1
ATOM 1181 N N . SER A 1 137 ? -8.177 10.172 -4.543 1.00 93.31 137 SER A N 1
ATOM 1182 C CA . SER A 1 137 ? -9.279 9.896 -3.610 1.00 93.31 137 SER A CA 1
ATOM 1183 C C . SER A 1 137 ? -9.665 8.413 -3.537 1.00 93.31 137 SER A C 1
ATOM 1185 O O . SER A 1 137 ? -10.223 7.973 -2.537 1.00 93.31 137 SER A O 1
ATOM 1187 N N . GLU A 1 138 ? -9.439 7.631 -4.594 1.00 95.31 138 GLU A N 1
ATOM 1188 C CA . GLU A 1 138 ? -9.681 6.182 -4.576 1.00 95.31 138 GLU A CA 1
ATOM 1189 C C . GLU A 1 138 ? -8.616 5.454 -3.757 1.00 95.31 138 GLU A C 1
ATOM 1191 O O . GLU A 1 138 ? -8.961 4.560 -2.984 1.00 95.31 138 GLU A O 1
ATOM 1196 N N . ILE A 1 139 ? -7.356 5.884 -3.866 1.00 96.38 139 ILE A N 1
ATOM 1197 C CA . ILE A 1 139 ? -6.239 5.357 -3.077 1.00 96.38 139 ILE A CA 1
ATOM 1198 C C . ILE A 1 139 ? -6.488 5.612 -1.588 1.00 96.38 139 ILE A C 1
ATOM 1200 O O . ILE A 1 139 ? -6.454 4.666 -0.801 1.00 96.38 139 ILE A O 1
ATOM 1204 N N . PHE A 1 140 ? -6.839 6.844 -1.205 1.00 96.19 140 PHE A N 1
ATOM 1205 C CA . PHE A 1 140 ? -7.135 7.175 0.193 1.00 96.19 140 PHE A CA 1
ATOM 1206 C C . PHE A 1 140 ? -8.340 6.416 0.745 1.00 96.19 140 PHE A C 1
ATOM 1208 O O . PHE A 1 140 ? -8.264 5.861 1.839 1.00 96.19 140 PHE A O 1
ATOM 1215 N N . ARG A 1 141 ? -9.420 6.270 -0.034 1.00 96.12 141 ARG A N 1
ATOM 1216 C CA . ARG A 1 141 ? -10.549 5.415 0.372 1.00 96.12 141 ARG A CA 1
ATOM 1217 C C . ARG A 1 141 ? -10.135 3.960 0.577 1.00 96.12 141 ARG A C 1
ATOM 1219 O O . ARG A 1 141 ? -10.676 3.283 1.450 1.00 96.12 141 ARG A O 1
ATOM 1226 N N . PHE A 1 142 ? -9.209 3.447 -0.231 1.00 97.81 142 PHE A N 1
ATOM 1227 C CA . PHE A 1 142 ? -8.709 2.088 -0.054 1.00 97.81 142 PHE A CA 1
ATOM 1228 C C . PHE A 1 142 ? -7.828 1.959 1.196 1.00 97.81 142 PHE A C 1
ATOM 1230 O O . PHE A 1 142 ? -7.997 1.005 1.955 1.00 97.81 142 PHE A O 1
ATOM 1237 N N . LEU A 1 143 ? -6.952 2.931 1.458 1.00 98.19 143 LEU A N 1
ATOM 1238 C CA . LEU A 1 143 ? -6.140 3.010 2.677 1.00 98.19 143 LEU A CA 1
ATOM 1239 C C . LEU A 1 143 ? -7.014 3.061 3.938 1.00 98.19 143 LEU A C 1
ATOM 1241 O O . LEU A 1 143 ? -6.835 2.247 4.848 1.00 98.19 143 LEU A O 1
ATOM 1245 N N . GLU A 1 144 ? -8.025 3.928 3.951 1.00 98.00 144 GLU A N 1
ATOM 1246 C CA . GLU A 1 144 ? -9.026 4.012 5.017 1.00 98.00 144 GLU A CA 1
ATOM 1247 C C . GLU A 1 144 ? -9.732 2.663 5.223 1.00 98.00 144 GLU A C 1
ATOM 1249 O O . GLU A 1 144 ? -9.828 2.141 6.341 1.00 98.00 144 GLU A O 1
ATOM 1254 N N . LYS A 1 145 ? -10.170 2.036 4.126 1.00 97.56 145 LYS A N 1
ATOM 1255 C CA . LYS A 1 145 ? -10.826 0.727 4.153 1.00 97.56 145 LYS A CA 1
ATOM 1256 C C . LYS A 1 145 ? -9.944 -0.357 4.773 1.00 97.56 145 LYS A C 1
ATOM 1258 O O . LYS A 1 145 ? -10.465 -1.181 5.529 1.00 97.56 145 LYS A O 1
ATOM 1263 N N . ILE A 1 146 ? -8.635 -0.372 4.495 1.00 98.19 146 ILE A N 1
ATOM 1264 C CA . ILE A 1 146 ? -7.700 -1.323 5.119 1.00 98.19 146 ILE A CA 1
ATOM 1265 C C . ILE A 1 146 ? -7.772 -1.199 6.642 1.00 98.19 146 ILE A C 1
ATOM 1267 O O . ILE A 1 146 ? -7.893 -2.219 7.327 1.00 98.19 146 ILE A O 1
ATOM 1271 N N . LEU A 1 147 ? -7.737 0.023 7.173 1.00 97.94 147 LEU A N 1
ATOM 1272 C CA . LEU A 1 147 ? -7.761 0.282 8.612 1.00 97.94 147 LEU A CA 1
ATOM 1273 C C . LEU A 1 147 ? -9.097 -0.135 9.238 1.00 97.94 147 LEU A C 1
ATOM 1275 O O . LEU A 1 147 ? -9.116 -0.859 10.236 1.00 97.94 147 LEU A O 1
ATOM 1279 N N . ILE A 1 148 ? -10.219 0.248 8.624 1.00 97.00 148 ILE A N 1
ATOM 1280 C CA . ILE A 1 148 ? -11.564 -0.054 9.135 1.00 97.00 148 ILE A CA 1
ATOM 1281 C C . ILE A 1 148 ? -11.826 -1.564 9.153 1.00 97.00 148 ILE A C 1
ATOM 1283 O O . ILE A 1 148 ? -12.183 -2.123 10.197 1.00 97.00 148 ILE A O 1
ATOM 1287 N N . ASP A 1 149 ? -11.605 -2.248 8.029 1.00 97.56 149 ASP A N 1
ATOM 1288 C CA . ASP A 1 149 ? -11.900 -3.680 7.903 1.00 97.56 149 ASP A CA 1
ATOM 1289 C C . ASP A 1 149 ? -11.014 -4.534 8.818 1.00 97.56 149 ASP A C 1
ATOM 1291 O O . ASP A 1 149 ? -11.423 -5.6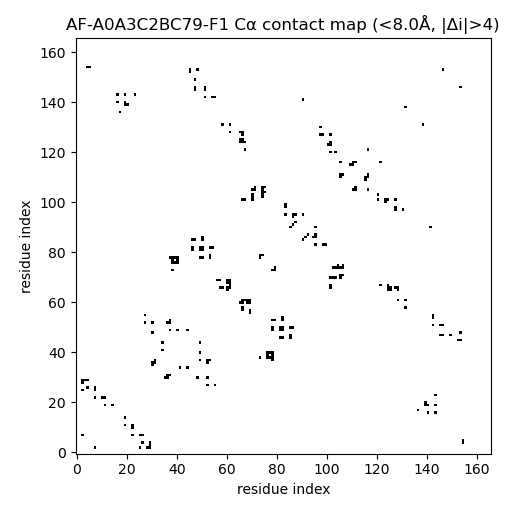04 9.279 1.00 97.56 149 ASP A O 1
ATOM 1295 N N . ASN A 1 150 ? -9.803 -4.054 9.115 1.00 97.19 150 ASN A N 1
ATOM 1296 C CA . ASN A 1 150 ? -8.819 -4.770 9.919 1.00 97.19 150 ASN A CA 1
ATOM 1297 C C . ASN A 1 150 ? -8.683 -4.230 11.350 1.00 97.19 150 ASN A C 1
ATOM 1299 O O . ASN A 1 150 ? -7.798 -4.691 12.078 1.00 97.19 150 ASN A O 1
ATOM 1303 N N . LYS A 1 151 ? -9.579 -3.339 11.807 1.00 96.19 151 LYS A N 1
ATOM 1304 C CA . LYS A 1 151 ? -9.542 -2.714 13.147 1.00 96.19 151 LYS A CA 1
ATOM 1305 C C . LYS A 1 151 ? -9.329 -3.730 14.266 1.00 96.19 151 LYS A C 1
ATOM 1307 O O . LYS A 1 151 ? -8.490 -3.533 15.137 1.00 96.19 151 LYS A O 1
ATOM 1312 N N . LYS A 1 152 ? -10.019 -4.876 14.216 1.00 94.38 152 LYS A N 1
ATOM 1313 C CA . LYS A 1 152 ? -9.856 -5.952 15.214 1.00 94.38 152 LYS A CA 1
ATOM 1314 C C . LYS A 1 152 ? -8.439 -6.519 15.250 1.00 94.38 152 LYS A C 1
ATOM 1316 O O . LYS A 1 152 ? -7.918 -6.709 16.341 1.00 94.38 152 LYS A O 1
ATOM 1321 N N . THR A 1 153 ? -7.844 -6.783 14.088 1.00 93.75 153 THR A N 1
ATOM 1322 C CA . THR A 1 153 ? -6.475 -7.303 13.946 1.00 93.75 153 THR A CA 1
ATOM 1323 C C . THR A 1 153 ? -5.450 -6.269 14.406 1.00 93.75 153 THR A C 1
ATOM 1325 O O . THR A 1 153 ? -4.521 -6.596 15.139 1.00 93.75 153 THR A O 1
ATOM 1328 N N . ILE A 1 154 ? -5.650 -5.005 14.033 1.00 94.62 154 ILE A N 1
ATOM 1329 C CA . ILE A 1 154 ? -4.747 -3.895 14.358 1.00 94.62 154 ILE A CA 1
ATOM 1330 C C . ILE A 1 154 ? -4.764 -3.580 15.862 1.00 94.62 154 ILE A C 1
ATOM 1332 O O . ILE A 1 154 ? -3.718 -3.340 16.468 1.00 94.62 154 ILE A O 1
ATOM 1336 N N . CYS A 1 155 ? -5.944 -3.618 16.482 1.00 90.69 155 CYS A N 1
ATOM 1337 C CA . CYS A 1 155 ? -6.131 -3.334 17.903 1.00 90.69 155 CYS A CA 1
ATOM 1338 C C . CYS A 1 155 ? -5.862 -4.533 18.823 1.00 90.69 155 CYS A C 1
ATOM 1340 O O . CYS A 1 155 ? -6.098 -4.411 20.030 1.00 90.69 155 CYS A O 1
ATOM 1342 N N . VAL A 1 156 ? -5.393 -5.685 18.318 1.00 83.38 156 VAL A N 1
ATOM 1343 C CA . VAL A 1 156 ? -5.039 -6.801 19.205 1.00 83.38 156 VAL A CA 1
ATOM 1344 C C . VAL A 1 156 ? -3.967 -6.321 20.181 1.00 83.38 156 VAL A C 1
ATOM 1346 O O . VAL A 1 156 ? -2.852 -5.947 19.809 1.00 83.38 156 VAL A O 1
ATOM 1349 N N . LYS A 1 157 ? -4.323 -6.320 21.467 1.00 59.41 157 LYS A N 1
ATOM 1350 C CA . LYS A 1 157 ? -3.370 -6.100 22.549 1.00 59.41 157 LYS A CA 1
ATOM 1351 C C . LYS A 1 157 ? -2.467 -7.322 22.570 1.00 59.41 157 LYS A C 1
ATOM 1353 O O . LYS A 1 157 ? -2.928 -8.413 22.902 1.00 59.41 157 LYS A O 1
ATOM 1358 N N . ASN A 1 158 ? -1.193 -7.144 22.227 1.00 48.06 158 ASN A N 1
ATOM 1359 C CA . ASN A 1 158 ? -0.180 -8.117 22.602 1.00 48.06 158 ASN A CA 1
ATOM 1360 C C . ASN A 1 158 ? -0.202 -8.189 24.132 1.00 48.06 158 ASN A C 1
ATOM 1362 O O . ASN A 1 158 ? 0.360 -7.338 24.817 1.00 48.06 158 ASN A O 1
ATOM 1366 N N . ASN A 1 159 ? -0.901 -9.186 24.675 1.00 38.09 159 ASN A N 1
ATOM 1367 C CA . ASN A 1 159 ? -0.724 -9.626 26.050 1.00 38.09 159 ASN A CA 1
ATOM 1368 C C . ASN A 1 159 ? 0.648 -10.300 26.141 1.00 38.09 159 ASN A C 1
ATOM 1370 O O . ASN A 1 159 ? 0.761 -11.510 26.289 1.00 38.09 159 ASN A O 1
ATOM 1374 N N . THR A 1 160 ? 1.708 -9.508 26.058 1.00 42.19 160 THR A N 1
ATOM 1375 C CA . THR A 1 160 ? 3.012 -9.865 26.609 1.00 42.19 160 THR A CA 1
ATOM 1376 C C . THR A 1 160 ? 3.126 -9.188 27.965 1.00 42.19 160 THR A C 1
ATOM 1378 O O . THR A 1 160 ? 3.929 -8.286 28.176 1.00 42.19 160 THR A O 1
ATOM 1381 N N . ALA A 1 161 ? 2.264 -9.614 28.888 1.00 38.91 161 ALA A N 1
ATOM 1382 C CA . ALA A 1 161 ? 2.544 -9.522 30.307 1.00 38.91 161 ALA A CA 1
ATOM 1383 C C . ALA A 1 161 ? 3.065 -10.896 30.740 1.00 38.91 161 ALA A C 1
ATOM 1385 O O . ALA A 1 161 ? 2.311 -11.863 30.751 1.00 38.91 161 ALA A O 1
ATOM 1386 N N . PHE A 1 162 ? 4.360 -10.945 31.054 1.00 42.53 162 PHE A N 1
ATOM 1387 C CA . PHE A 1 162 ? 4.959 -11.827 32.053 1.00 42.53 162 PHE A CA 1
ATOM 1388 C C . PHE A 1 162 ? 4.547 -13.311 32.026 1.00 42.53 162 PHE A C 1
ATOM 1390 O O . PHE A 1 162 ? 3.623 -13.735 32.715 1.00 42.53 162 PHE A O 1
ATOM 1397 N N . MET A 1 163 ? 5.370 -14.132 31.372 1.00 38.91 163 MET A N 1
ATOM 1398 C CA . MET A 1 163 ? 5.814 -15.373 32.014 1.00 38.91 163 MET A CA 1
ATOM 1399 C C . MET A 1 163 ? 7.282 -15.218 32.421 1.00 38.91 163 MET A C 1
ATOM 1401 O O . MET A 1 163 ? 8.165 -15.863 31.869 1.00 38.91 163 MET A O 1
ATOM 1405 N N . ASP A 1 164 ? 7.521 -14.346 33.405 1.00 49.44 164 ASP A N 1
ATOM 1406 C CA . ASP A 1 164 ? 8.485 -14.710 34.440 1.00 49.44 164 ASP A CA 1
ATOM 1407 C C . ASP A 1 164 ? 7.746 -15.586 35.456 1.00 49.44 164 ASP A C 1
ATOM 1409 O O . ASP A 1 164 ? 6.598 -15.303 35.804 1.00 49.44 164 ASP A O 1
ATOM 1413 N N . SER A 1 165 ? 8.453 -16.599 35.957 1.00 47.88 165 SER A N 1
ATOM 1414 C CA . SER A 1 165 ? 8.093 -17.597 36.978 1.00 47.88 165 SER A CA 1
ATOM 1415 C C . SER A 1 165 ? 7.169 -18.742 36.533 1.00 47.88 165 SER A C 1
ATOM 1417 O O . SER A 1 165 ? 5.949 -18.608 36.527 1.00 47.88 165 SER A O 1
ATOM 1419 N N . ILE A 1 166 ? 7.758 -19.904 36.209 1.00 48.16 166 ILE A N 1
ATOM 1420 C CA . ILE A 1 166 ? 8.124 -20.969 37.176 1.00 48.16 166 ILE A CA 1
ATOM 1421 C C . ILE A 1 166 ? 9.455 -21.597 36.747 1.00 48.16 166 ILE A C 1
ATOM 1423 O O . ILE A 1 166 ? 9.604 -21.875 35.538 1.00 48.16 166 ILE A O 1
#

Nearest PDB structures (foldseek):
  6h2x-assembly1_A  TM=1.872E-01  e=6.735E+00  Escherichia coli K-12

pLDDT: mean 90.54, std 13.06, range [38.09, 98.56]

Solvent-accessible surface area (backbone atoms only — not comparable to full-atom values): 9717 Å² total; per-residue (Å²): 130,92,69,49,71,72,57,52,51,53,50,57,75,70,52,58,83,90,53,43,84,77,47,52,60,57,52,50,50,38,46,36,73,74,68,44,58,48,81,64,63,54,92,88,54,56,66,66,57,42,29,46,47,49,52,51,46,39,52,54,29,32,77,74,71,33,36,52,57,33,35,49,72,44,31,96,33,67,37,54,58,50,26,53,56,46,28,72,74,73,50,57,70,63,66,34,50,53,60,52,65,47,71,52,73,43,65,39,72,89,22,51,79,76,69,60,62,63,65,68,60,54,57,39,20,53,54,42,42,55,48,46,71,78,37,50,73,58,52,51,52,49,52,54,45,51,52,64,79,38,41,71,72,72,66,55,75,80,82,79,71,76,89,74,87,133

Radius of gyration: 17.31 Å; Cα contacts (8 Å, |Δi|>4): 150; chains: 1; bounding box: 41×35×58 Å

Foldseek 3Di:
DPQDLVVLVVVVVVDDLVCLVVRLVSLLVNCCVVPNQLQVDDPPDDLLSLLLRLLVLQLVCLVVPFNLVSLLVNAPGPSLVSNLVVCVVQNDPVVSVLSVLLNDNSVDPVCVVPVNDDVSNVVSRVVSSVVCVVCVSVSSSVSSVSCVVCVVVVPPPPPPDDPPDD

Sequence (166 aa):
MNYNIETIYLHLDSIESDEFPEVDYEFYSYFSEKYGYAENYDENVPECITAFMILEDWYSCWFRGGSWTFYEYYAGKKALEITLNFLRKFADKEMTDIFESGIHEYDNLKYKKDSNYPKEWLDEAEQIDIWIENRESEIFRFLEKILIDNKKTICVKNNTAFMDSI

Secondary structure (DSSP, 8-state):
----HHHHHHHHTTS-GGGGGGTHHHHHHHHHHHH--GGG--TTS-HHHHHHHHHHHHHHHHHHH-HHHHHHHHTT-HHHHHHHHHHHHHS-HHHHHHHHTT---TTSHHHHTTT---HHHHHHHHHHHHHHHHHHHHHHHHHHHHHHHTHHHHT-----------

Mean predicted aligned error: 5.32 Å